Protein AF-A0A3P7R212-F1 (afdb_monomer)

Solvent-accessible surface area (backbone atoms only — not comparable to full-atom values): 4462 Å² total; per-residue (Å²): 108,80,68,54,52,59,35,51,71,37,52,88,88,54,72,58,78,67,46,46,62,49,54,50,54,29,65,77,20,61,47,90,92,38,28,72,60,21,50,50,51,51,52,47,52,54,42,50,32,65,61,69,49,70,98,42,22,72,5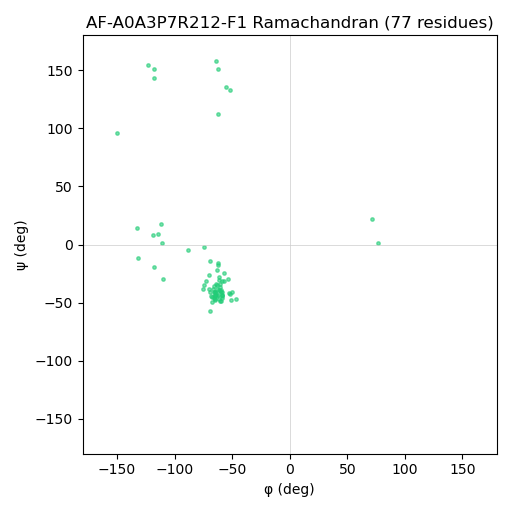5,24,39,50,10,43,50,45,50,54,53,49,30,50,76,72,59,76,48,82,134

Foldseek 3Di:
DCLCPCLQQADAPDDLVSNLVLVCVLVVQCDPVRVVVSVVSVVVLVCCLPPVDPVCNVVSVVSNVSSVVVCPVVVSDDD

Nearest PDB structures (foldseek):
  4owx-assembly1_A  TM=9.540E-01  e=4.524E-04  Homo sapiens
  5fn5-assembly1_D  TM=4.630E-01  e=9.188E+00  Homo sapiens
  8iuh-assembly1_4  TM=3.541E-01  e=9.721E+00  Homo sapiens

Radius of gyration: 12.38 Å; Cα contacts (8 Å, |Δi|>4): 67; chains: 1; bounding box: 27×28×28 Å

Structure (mmCIF, N/CA/C/O backbone):
data_AF-A0A3P7R212-F1
#
_entry.id   AF-A0A3P7R212-F1
#
loop_
_atom_site.group_PDB
_atom_site.id
_atom_site.type_symbol
_atom_site.label_atom_id
_atom_site.label_alt_id
_atom_site.label_comp_id
_atom_site.label_asym_id
_atom_site.label_entity_id
_atom_site.label_seq_id
_atom_site.pdbx_PDB_ins_code
_atom_site.Cartn_x
_atom_site.Cartn_y
_atom_site.Cartn_z
_atom_site.occupancy
_atom_site.B_iso_or_equiv
_atom_site.auth_seq_id
_atom_site.auth_comp_id
_atom_site.auth_asym_id
_atom_site.auth_atom_id
_atom_site.pdbx_PDB_model_num
ATOM 1 N N . MET A 1 1 ? 7.400 8.094 5.652 1.00 69.25 1 MET A N 1
ATOM 2 C CA . MET A 1 1 ? 8.503 7.423 4.927 1.00 69.25 1 MET A CA 1
ATOM 3 C C . MET A 1 1 ? 8.690 5.990 5.410 1.00 69.25 1 MET A C 1
ATOM 5 O O . MET A 1 1 ? 8.251 5.112 4.690 1.00 69.25 1 MET A O 1
ATOM 9 N N . ALA A 1 2 ? 9.239 5.739 6.610 1.00 87.38 2 ALA A N 1
ATOM 10 C CA . ALA A 1 2 ? 9.540 4.374 7.084 1.00 87.38 2 ALA A CA 1
ATOM 11 C C . ALA A 1 2 ? 8.346 3.401 7.009 1.00 87.38 2 ALA A C 1
ATOM 13 O O . ALA A 1 2 ? 8.500 2.297 6.511 1.00 87.38 2 ALA A O 1
ATOM 14 N N . LEU A 1 3 ? 7.145 3.861 7.384 1.00 91.19 3 LEU A N 1
ATOM 15 C CA . LEU A 1 3 ? 5.902 3.075 7.340 1.00 91.19 3 LEU A CA 1
ATOM 16 C C . LEU A 1 3 ? 5.544 2.513 5.948 1.00 91.19 3 LEU A C 1
ATOM 18 O O . LEU A 1 3 ? 4.819 1.533 5.852 1.00 91.19 3 LEU A O 1
ATOM 22 N N . PHE A 1 4 ? 6.031 3.135 4.874 1.00 93.69 4 PHE A N 1
ATOM 23 C CA . PHE A 1 4 ? 5.706 2.762 3.496 1.00 93.69 4 PHE A CA 1
ATOM 24 C C . PHE A 1 4 ? 6.918 2.228 2.725 1.00 93.69 4 PHE A C 1
ATOM 26 O O . PHE A 1 4 ? 6.850 2.076 1.511 1.00 93.69 4 PHE A O 1
ATOM 33 N N . PHE A 1 5 ? 8.052 1.985 3.382 1.00 93.81 5 PHE A N 1
ATOM 34 C CA . PHE A 1 5 ? 9.262 1.586 2.665 1.00 93.81 5 PHE A CA 1
ATOM 35 C C . PHE A 1 5 ? 9.136 0.174 2.075 1.00 93.81 5 PHE A C 1
ATOM 37 O O . PHE A 1 5 ? 9.471 -0.036 0.910 1.00 93.81 5 PHE A O 1
ATOM 44 N N . ASP A 1 6 ? 8.542 -0.753 2.831 1.00 94.62 6 ASP A N 1
ATOM 45 C CA . ASP A 1 6 ? 8.285 -2.128 2.382 1.00 94.62 6 ASP A CA 1
ATOM 46 C C . ASP A 1 6 ? 7.310 -2.196 1.191 1.00 94.62 6 ASP A C 1
ATOM 48 O O . ASP A 1 6 ? 7.356 -3.126 0.390 1.00 94.62 6 ASP A O 1
ATOM 52 N N . TRP A 1 7 ? 6.489 -1.159 0.994 1.00 95.69 7 TRP A N 1
ATOM 53 C CA . TRP A 1 7 ? 5.551 -1.067 -0.129 1.00 95.69 7 TRP A CA 1
ATOM 54 C C . TRP A 1 7 ? 6.224 -0.854 -1.483 1.00 95.69 7 TRP A C 1
ATOM 56 O O . TRP A 1 7 ? 5.661 -1.221 -2.512 1.00 95.69 7 TRP A O 1
ATOM 66 N N . LEU A 1 8 ? 7.422 -0.264 -1.512 1.00 95.19 8 LEU A N 1
ATOM 67 C CA . LEU A 1 8 ? 8.111 0.084 -2.760 1.00 95.19 8 LEU A CA 1
ATOM 68 C C . LEU A 1 8 ? 8.426 -1.151 -3.617 1.00 95.19 8 LEU A C 1
ATOM 70 O O . LEU A 1 8 ? 8.460 -1.083 -4.849 1.00 95.19 8 LEU A O 1
ATOM 74 N N . PHE A 1 9 ? 8.652 -2.287 -2.958 1.00 95.12 9 PHE A N 1
ATOM 75 C CA . PHE A 1 9 ? 9.151 -3.513 -3.577 1.00 95.12 9 PHE A CA 1
ATOM 76 C C . PHE A 1 9 ? 8.368 -4.763 -3.180 1.00 95.12 9 PHE A C 1
ATOM 78 O O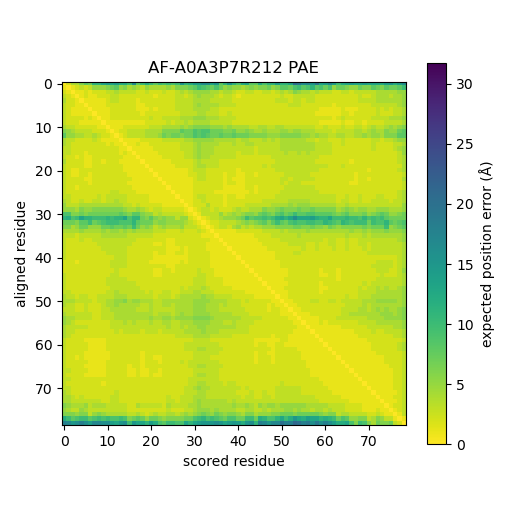 . PHE A 1 9 ? 8.862 -5.861 -3.440 1.00 95.12 9 PHE A O 1
ATOM 85 N N . PHE A 1 10 ? 7.188 -4.595 -2.580 1.00 96.38 10 PHE A N 1
ATOM 86 C CA . PHE A 1 10 ? 6.313 -5.695 -2.196 1.00 96.38 10 PHE A CA 1
ATOM 87 C C . PHE A 1 10 ? 5.990 -6.595 -3.394 1.00 96.38 10 PHE A C 1
ATOM 89 O O . PHE A 1 10 ? 5.680 -6.116 -4.491 1.00 96.38 10 PHE A O 1
ATOM 96 N N . LYS A 1 11 ? 6.054 -7.907 -3.181 1.00 93.88 11 LYS A N 1
ATOM 97 C CA . LYS A 1 11 ? 5.717 -8.934 -4.165 1.00 93.88 11 LYS A CA 1
ATOM 98 C C . LYS A 1 11 ? 4.632 -9.858 -3.618 1.00 93.88 11 LYS A C 1
ATOM 100 O O . LYS A 1 11 ? 4.557 -10.067 -2.409 1.00 93.88 11 LYS A O 1
ATOM 105 N N . PRO A 1 12 ? 3.848 -10.494 -4.504 1.00 85.88 12 PRO A N 1
ATOM 106 C CA . PRO A 1 12 ? 2.936 -11.553 -4.095 1.00 85.88 12 PRO A CA 1
ATOM 107 C C . PRO A 1 12 ? 3.668 -12.623 -3.273 1.00 85.88 12 PRO A C 1
ATOM 109 O O . PRO A 1 12 ? 4.724 -13.108 -3.693 1.00 85.88 12 PRO A O 1
ATOM 112 N N . ASN A 1 13 ? 3.074 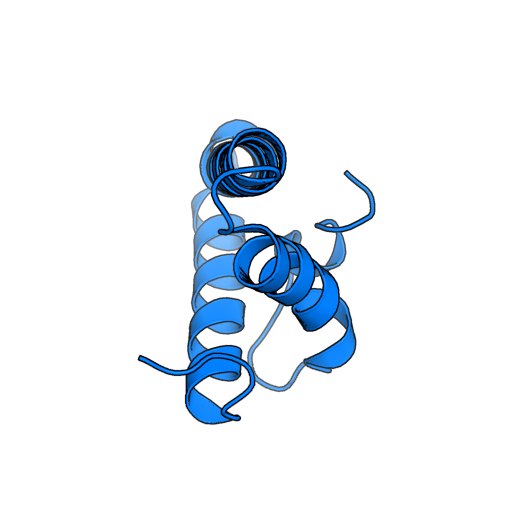-13.019 -2.145 1.00 84.62 13 ASN A N 1
ATOM 113 C CA . ASN A 1 13 ? 3.623 -13.940 -1.131 1.00 84.62 13 ASN A CA 1
ATOM 114 C C . ASN A 1 13 ? 4.686 -13.364 -0.180 1.00 84.62 13 ASN A C 1
ATOM 116 O O . ASN A 1 13 ? 5.169 -14.107 0.680 1.00 84.62 13 ASN A O 1
ATOM 120 N N . ASP A 1 14 ? 5.039 -12.080 -0.279 1.00 94.19 14 ASP A N 1
ATOM 121 C CA . ASP A 1 14 ? 5.796 -11.432 0.792 1.00 94.19 14 ASP A CA 1
ATOM 122 C C . ASP A 1 14 ? 4.957 -11.386 2.083 1.00 94.19 14 ASP A C 1
ATOM 124 O O . ASP A 1 14 ? 3.727 -11.487 2.079 1.00 94.19 14 ASP A O 1
ATOM 128 N N . CYS A 1 15 ? 5.630 -11.249 3.226 1.00 93.94 15 CYS A N 1
ATOM 129 C CA . CYS A 1 15 ? 4.959 -11.197 4.520 1.00 93.94 15 CYS A CA 1
ATOM 130 C C . CYS A 1 15 ? 4.035 -9.971 4.603 1.00 93.94 15 CYS A C 1
ATOM 132 O O . CYS A 1 15 ? 4.504 -8.833 4.674 1.00 93.94 15 CYS A O 1
ATOM 134 N N . ILE A 1 16 ? 2.720 -10.209 4.650 1.00 94.25 16 ILE A N 1
ATOM 135 C CA . ILE A 1 16 ? 1.709 -9.144 4.684 1.00 94.25 16 ILE A CA 1
ATOM 136 C C . ILE A 1 16 ? 1.874 -8.207 5.890 1.00 94.25 16 ILE A C 1
ATOM 138 O O . ILE A 1 16 ? 1.637 -7.008 5.766 1.00 94.25 16 ILE A O 1
ATOM 142 N N . MET A 1 17 ? 2.377 -8.717 7.022 1.00 94.19 17 MET A N 1
ATOM 143 C CA . MET A 1 17 ? 2.605 -7.939 8.249 1.00 94.19 17 MET A CA 1
ATOM 144 C C . MET A 1 17 ? 3.620 -6.798 8.067 1.00 94.19 17 MET A C 1
ATOM 146 O O . MET A 1 17 ? 3.648 -5.876 8.878 1.00 94.19 17 MET A O 1
ATOM 150 N N . ASN A 1 18 ? 4.442 -6.830 7.012 1.00 94.00 18 ASN A N 1
ATOM 151 C CA . ASN A 1 18 ? 5.380 -5.747 6.703 1.00 94.00 18 ASN A CA 1
ATOM 152 C C . ASN A 1 18 ? 4.659 -4.503 6.161 1.00 94.00 18 ASN A C 1
ATOM 154 O O . ASN A 1 18 ? 5.100 -3.378 6.372 1.00 94.00 18 ASN A O 1
ATOM 158 N N . VAL A 1 19 ? 3.544 -4.699 5.456 1.00 95.81 19 VAL A N 1
ATOM 159 C CA . VAL A 1 19 ? 2.825 -3.628 4.750 1.00 95.81 19 VAL A CA 1
ATOM 160 C C . VAL A 1 19 ? 1.479 -3.299 5.401 1.00 95.81 19 VAL A C 1
ATOM 162 O O . VAL A 1 19 ? 1.060 -2.139 5.392 1.00 95.81 19 VAL A O 1
ATOM 165 N N . GLU A 1 20 ? 0.842 -4.283 6.041 1.00 95.69 20 GLU A N 1
ATOM 166 C CA . GLU A 1 20 ? -0.430 -4.186 6.772 1.00 95.69 20 GLU A CA 1
ATOM 167 C C . GLU A 1 20 ? -0.534 -2.980 7.723 1.00 95.69 20 GLU A C 1
ATOM 169 O O . GLU A 1 20 ? -1.543 -2.268 7.639 1.00 95.69 20 GLU A O 1
ATOM 174 N N . PRO A 1 21 ? 0.470 -2.666 8.573 1.00 96.00 21 PRO A N 1
ATOM 175 C CA . PRO A 1 21 ? 0.344 -1.586 9.549 1.00 96.00 21 PRO A CA 1
ATOM 176 C C . PRO A 1 21 ? 0.008 -0.229 8.923 1.00 96.00 21 PRO A C 1
ATOM 178 O O . PRO A 1 21 ? -0.690 0.577 9.538 1.00 96.00 21 PRO A O 1
ATOM 181 N N . ALA A 1 22 ? 0.468 0.028 7.694 1.00 95.50 22 ALA A N 1
ATOM 182 C CA . ALA A 1 22 ? 0.218 1.285 7.000 1.00 95.50 22 ALA A CA 1
ATOM 183 C C . ALA A 1 22 ? -1.261 1.460 6.628 1.00 95.50 22 ALA A C 1
ATOM 185 O O . ALA A 1 22 ? -1.837 2.524 6.858 1.00 95.50 22 ALA A O 1
ATOM 186 N N . ILE A 1 23 ? -1.889 0.413 6.089 1.00 95.50 23 ILE A N 1
ATOM 187 C CA . ILE A 1 23 ? -3.301 0.461 5.692 1.00 95.50 23 ILE A CA 1
ATOM 188 C C . ILE A 1 23 ? -4.209 0.386 6.912 1.00 95.50 23 ILE A C 1
ATOM 190 O O . ILE A 1 23 ? -5.171 1.146 6.978 1.00 95.50 23 ILE A O 1
ATOM 194 N N . LEU A 1 24 ? -3.872 -0.421 7.923 1.00 94.56 24 LEU A N 1
ATOM 195 C CA . LEU A 1 24 ? -4.613 -0.416 9.186 1.00 94.56 24 LEU A CA 1
ATOM 196 C C . LEU A 1 24 ? -4.562 0.950 9.880 1.00 94.56 24 LEU A C 1
ATOM 198 O O . LEU A 1 24 ? -5.555 1.387 10.459 1.00 94.56 24 LEU A O 1
ATOM 202 N N . ALA A 1 25 ? -3.434 1.665 9.806 1.00 95.00 25 ALA A N 1
ATOM 203 C CA . ALA A 1 25 ? -3.347 3.030 10.320 1.00 95.00 25 ALA A CA 1
ATOM 204 C C . ALA A 1 25 ? -4.287 3.992 9.577 1.00 95.00 25 ALA A C 1
ATOM 206 O O . ALA A 1 25 ? -4.840 4.891 10.210 1.00 95.00 25 ALA A O 1
ATOM 207 N N . ILE A 1 26 ? -4.501 3.801 8.271 1.00 94.94 26 ILE A N 1
ATOM 208 C CA . ILE A 1 26 ? -5.474 4.576 7.491 1.00 94.94 26 ILE A CA 1
ATOM 209 C C . ILE A 1 26 ? -6.896 4.214 7.923 1.00 94.94 26 ILE A C 1
ATOM 211 O O . ILE A 1 26 ? -7.637 5.094 8.359 1.00 94.94 26 ILE A O 1
ATOM 215 N N . THR A 1 27 ? -7.272 2.935 7.844 1.00 93.56 27 THR A N 1
ATOM 216 C CA . THR A 1 27 ? -8.656 2.480 8.050 1.00 93.56 27 THR A CA 1
ATOM 217 C C . THR A 1 27 ? -9.144 2.724 9.477 1.00 93.56 27 THR A C 1
ATOM 219 O O . THR A 1 27 ? -10.252 3.228 9.666 1.00 93.56 27 THR A O 1
ATOM 222 N N . ASN A 1 28 ? -8.295 2.494 10.485 1.00 92.50 28 ASN A N 1
ATOM 223 C CA . ASN A 1 28 ? -8.633 2.749 11.890 1.00 92.50 28 ASN A CA 1
ATOM 224 C C . ASN A 1 28 ? -8.771 4.246 12.221 1.00 92.50 28 ASN A C 1
ATOM 226 O O . ASN A 1 28 ? -9.311 4.596 13.271 1.00 92.50 28 ASN A O 1
ATOM 230 N N . ASN A 1 29 ? -8.302 5.141 11.344 1.00 93.44 29 ASN A N 1
ATOM 231 C CA . ASN A 1 29 ? -8.356 6.590 11.540 1.00 93.44 29 ASN A CA 1
ATOM 232 C C . ASN A 1 29 ? -9.314 7.311 10.581 1.00 93.44 29 ASN A C 1
ATOM 234 O O . ASN A 1 29 ? -9.255 8.532 10.461 1.00 93.44 29 ASN A O 1
ATOM 238 N N . LEU A 1 30 ? -10.244 6.596 9.943 1.00 90.19 30 LEU A N 1
ATOM 239 C CA . LEU A 1 30 ? -11.279 7.210 9.097 1.00 90.19 30 LEU A CA 1
A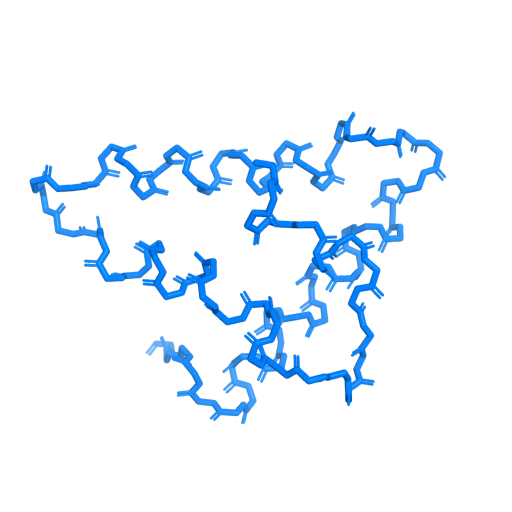TOM 240 C C . LEU A 1 30 ? -12.392 7.924 9.888 1.00 90.19 30 LEU A C 1
ATOM 242 O O . LEU A 1 30 ? -13.282 8.527 9.293 1.00 90.19 30 LEU A O 1
ATOM 246 N N . SER A 1 31 ? -12.359 7.888 11.224 1.00 90.81 31 SER A N 1
ATOM 247 C CA . SER A 1 31 ? -13.312 8.622 12.065 1.00 90.81 31 SER A CA 1
ATOM 248 C C . SER A 1 31 ? -13.200 10.140 11.862 1.00 90.81 31 SER A C 1
ATOM 250 O O . SER A 1 31 ? -12.107 10.655 11.636 1.00 90.81 31 SER A O 1
ATOM 252 N N . ALA A 1 32 ? -14.293 10.891 12.046 1.00 81.38 32 ALA A N 1
ATOM 253 C CA . ALA A 1 32 ? -14.314 12.347 11.832 1.00 81.38 32 ALA A CA 1
ATOM 254 C C . ALA A 1 32 ? -13.222 13.121 12.604 1.00 81.38 32 ALA A C 1
ATOM 256 O O . ALA A 1 32 ? -12.748 14.156 12.145 1.00 81.38 32 ALA A O 1
ATOM 257 N N . ARG A 1 33 ? -12.789 12.616 13.769 1.00 90.12 33 ARG A N 1
ATOM 258 C CA . ARG A 1 33 ? -11.732 13.241 14.580 1.00 90.12 33 ARG A CA 1
ATOM 259 C C . ARG A 1 33 ? -10.331 13.040 13.990 1.00 90.12 33 ARG A C 1
ATOM 261 O O . ARG A 1 33 ? -9.493 13.923 14.137 1.00 90.12 33 ARG A O 1
ATOM 268 N N . SER A 1 34 ? -10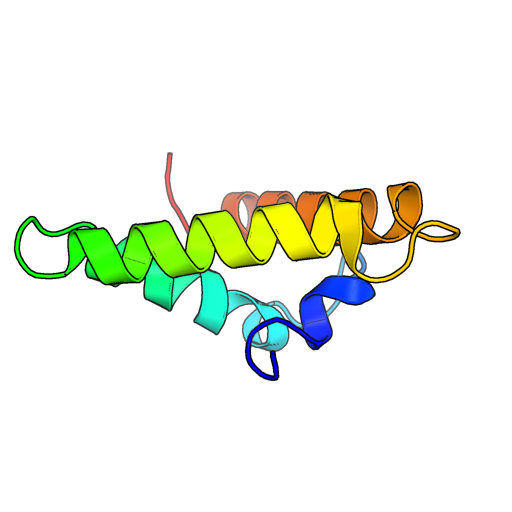.063 11.892 13.371 1.00 91.88 34 SER A N 1
ATOM 269 C CA . SER A 1 34 ? -8.738 11.511 12.857 1.00 91.88 34 SER A CA 1
ATOM 270 C C . SER A 1 34 ? -8.655 11.459 11.328 1.00 91.88 34 SER A C 1
ATOM 272 O O . SER A 1 34 ? -7.579 11.227 10.780 1.00 91.88 34 SER A O 1
ATOM 274 N N . GLN A 1 35 ? -9.745 11.787 10.632 1.00 93.06 35 GLN A N 1
ATOM 275 C CA . GLN A 1 35 ? -9.831 11.779 9.176 1.00 93.06 35 GLN A CA 1
ATOM 276 C C . GLN A 1 35 ? -8.700 12.562 8.479 1.00 93.06 35 GLN A C 1
ATOM 278 O O . GLN A 1 35 ? -8.140 12.022 7.526 1.00 93.06 35 GLN A O 1
ATOM 283 N N . PRO A 1 36 ? -8.280 13.771 8.923 1.00 95.94 36 PRO A N 1
ATOM 284 C CA . PRO A 1 36 ? -7.177 14.479 8.264 1.00 95.94 36 PRO A CA 1
ATOM 285 C C . PRO A 1 36 ? -5.859 13.694 8.281 1.00 95.94 36 PRO A C 1
ATOM 287 O O . PRO A 1 36 ? -5.095 13.739 7.319 1.00 95.94 36 PRO A O 1
ATOM 290 N N . PHE A 1 37 ? -5.610 12.933 9.351 1.00 94.62 37 PHE A N 1
ATOM 291 C CA . PHE A 1 37 ? -4.439 12.069 9.456 1.00 94.62 37 PHE A CA 1
ATOM 292 C C . PHE A 1 37 ? -4.522 10.911 8.453 1.00 94.62 37 PHE A C 1
ATOM 294 O O . PHE A 1 37 ? -3.591 10.724 7.670 1.00 94.62 37 PHE A O 1
ATOM 301 N N . ALA A 1 38 ? -5.651 10.198 8.399 1.00 95.38 38 ALA A N 1
ATOM 302 C CA . ALA A 1 38 ? -5.855 9.121 7.427 1.00 95.38 38 ALA A CA 1
ATOM 303 C C . ALA A 1 38 ? -5.724 9.616 5.975 1.00 95.38 38 ALA A C 1
ATOM 305 O O . ALA A 1 38 ? -5.035 8.993 5.169 1.00 95.38 38 ALA A O 1
ATOM 306 N N . LEU A 1 39 ? -6.303 10.776 5.652 1.00 96.00 39 LEU A N 1
ATOM 307 C CA . LEU A 1 39 ? -6.185 11.379 4.322 1.00 96.00 39 LEU A CA 1
ATOM 308 C C . LEU A 1 39 ? -4.739 11.750 3.978 1.00 96.00 39 LEU A C 1
ATOM 310 O O . LEU A 1 39 ? -4.313 11.536 2.847 1.00 96.00 39 LEU A O 1
ATOM 314 N N . SER A 1 40 ? -3.960 12.249 4.944 1.00 96.38 40 SER A N 1
ATOM 315 C CA . SER A 1 40 ? -2.539 12.545 4.717 1.00 96.38 40 SER A CA 1
ATOM 316 C C . SER A 1 40 ? -1.711 11.291 4.415 1.00 96.38 40 SER A C 1
ATOM 318 O O . SER A 1 40 ? -0.795 11.345 3.598 1.00 96.38 40 SER A O 1
ATOM 320 N N . LEU A 1 41 ? -2.053 10.146 5.017 1.00 96.69 41 LEU A N 1
ATOM 321 C CA . LEU A 1 41 ? -1.412 8.862 4.727 1.00 96.69 41 LEU A CA 1
ATOM 322 C C . LEU A 1 41 ? -1.781 8.341 3.329 1.00 96.69 41 LEU A C 1
ATOM 324 O O . LEU A 1 41 ? -0.913 7.823 2.629 1.00 96.69 41 LEU A O 1
ATOM 328 N N . VAL A 1 42 ? -3.034 8.517 2.900 1.00 96.12 42 VAL A N 1
ATOM 329 C CA . VAL A 1 42 ? -3.481 8.177 1.536 1.00 96.12 42 VAL A CA 1
ATOM 330 C C . VAL A 1 42 ? -2.799 9.066 0.491 1.00 96.12 42 VAL A C 1
ATOM 332 O O . VAL A 1 42 ? -2.284 8.562 -0.510 1.00 96.12 42 VAL A O 1
ATOM 335 N N . ASP A 1 43 ? -2.746 10.379 0.729 1.00 96.00 43 ASP A N 1
ATOM 336 C CA . ASP A 1 43 ? -2.028 11.330 -0.130 1.00 96.00 43 ASP A CA 1
ATOM 337 C C . ASP A 1 43 ? -0.541 10.965 -0.219 1.00 96.00 43 ASP A C 1
ATOM 339 O O . ASP A 1 43 ? 0.039 10.909 -1.305 1.00 96.00 43 ASP A O 1
ATOM 343 N N . PHE A 1 44 ? 0.065 10.617 0.917 1.00 95.81 44 PHE A N 1
ATOM 344 C CA . PHE A 1 44 ? 1.444 10.160 0.968 1.00 95.81 44 PHE A CA 1
ATOM 345 C C . PHE A 1 44 ? 1.668 8.876 0.147 1.00 95.81 44 PHE A C 1
ATOM 347 O O . PHE A 1 44 ? 2.589 8.842 -0.667 1.00 95.81 44 PHE A O 1
ATOM 354 N N . LEU A 1 45 ? 0.826 7.848 0.301 1.00 95.56 45 LEU A N 1
ATOM 355 C CA . LEU A 1 45 ? 0.914 6.601 -0.475 1.00 95.56 45 LEU A CA 1
ATOM 356 C C . LEU A 1 45 ? 0.782 6.861 -1.987 1.00 95.56 45 LEU A C 1
ATOM 358 O O . LEU A 1 45 ? 1.546 6.320 -2.787 1.00 95.56 45 LEU A O 1
ATOM 362 N N . THR A 1 46 ? -0.134 7.751 -2.373 1.00 94.88 46 THR A N 1
ATOM 363 C CA . THR A 1 46 ? -0.354 8.135 -3.777 1.00 94.88 46 THR A CA 1
ATOM 364 C C . THR A 1 46 ? 0.862 8.861 -4.360 1.00 94.88 46 THR A C 1
ATOM 366 O O . THR A 1 46 ? 1.287 8.586 -5.486 1.00 94.88 46 THR A O 1
ATOM 369 N N . LYS A 1 47 ? 1.481 9.756 -3.582 1.00 95.19 47 LYS A N 1
ATOM 370 C CA . LYS A 1 47 ? 2.728 10.430 -3.968 1.00 95.19 47 LYS A CA 1
ATOM 371 C C . LYS A 1 47 ? 3.892 9.454 -4.055 1.00 95.19 47 LYS A C 1
ATOM 373 O O . LYS A 1 47 ? 4.685 9.566 -4.986 1.00 95.19 47 LYS A O 1
ATOM 378 N N . VAL A 1 48 ? 3.986 8.471 -3.160 1.00 94.19 48 VAL A N 1
ATOM 379 C CA . VAL A 1 48 ? 5.012 7.423 -3.253 1.00 94.19 48 VAL A CA 1
ATOM 380 C C . VAL A 1 48 ? 4.898 6.657 -4.572 1.00 94.19 48 VAL A C 1
ATOM 382 O O . VAL A 1 48 ? 5.906 6.485 -5.254 1.00 94.19 48 VAL A O 1
ATOM 385 N N . ALA A 1 49 ? 3.682 6.288 -4.980 1.00 93.81 49 ALA A N 1
ATOM 386 C CA . ALA A 1 49 ? 3.441 5.570 -6.232 1.00 93.81 49 ALA A CA 1
ATOM 387 C C . ALA A 1 49 ? 3.862 6.344 -7.496 1.00 93.81 49 ALA A C 1
ATOM 389 O O . ALA A 1 49 ? 4.175 5.734 -8.515 1.00 93.81 49 ALA A O 1
ATOM 390 N N . THR A 1 50 ? 3.849 7.679 -7.447 1.00 93.88 50 THR A N 1
ATOM 391 C CA . THR A 1 50 ? 3.947 8.534 -8.646 1.00 93.88 50 THR A CA 1
ATOM 392 C C . THR A 1 50 ? 5.173 9.445 -8.682 1.00 93.88 50 THR A C 1
ATOM 394 O O . THR A 1 50 ? 5.537 9.937 -9.749 1.00 93.88 50 THR A O 1
ATOM 397 N N . THR A 1 51 ? 5.814 9.704 -7.542 1.00 93.31 51 THR A N 1
ATOM 398 C CA . THR A 1 51 ? 6.875 10.723 -7.433 1.00 93.31 51 THR A CA 1
ATOM 399 C C . THR A 1 51 ? 8.139 10.249 -6.723 1.00 93.31 51 THR A C 1
ATOM 401 O O . THR A 1 51 ? 9.154 10.936 -6.805 1.00 93.31 51 THR A O 1
ATOM 404 N N . PHE A 1 52 ? 8.128 9.085 -6.060 1.00 92.62 52 PHE A N 1
ATOM 405 C CA . PHE A 1 52 ? 9.266 8.639 -5.247 1.00 92.62 52 PHE A CA 1
ATOM 406 C C . PHE A 1 52 ? 10.528 8.370 -6.078 1.00 92.62 52 PHE A C 1
ATOM 408 O O . PHE A 1 52 ? 11.614 8.826 -5.724 1.00 92.62 52 PHE A O 1
ATOM 415 N N . HIS A 1 53 ? 10.392 7.644 -7.191 1.00 94.44 53 HIS A N 1
ATOM 416 C CA . HIS A 1 53 ? 11.483 7.410 -8.133 1.00 94.44 53 HIS A CA 1
ATOM 417 C C . HIS A 1 53 ? 10.913 7.247 -9.552 1.00 94.44 53 HIS A C 1
ATOM 419 O O . HIS A 1 53 ? 10.517 6.138 -9.911 1.00 94.44 53 HIS A O 1
ATOM 425 N N . PRO A 1 54 ? 10.884 8.320 -10.373 1.00 94.12 54 PRO A N 1
ATOM 426 C CA . PRO A 1 54 ? 10.197 8.323 -11.667 1.00 94.12 54 PRO A CA 1
ATOM 427 C C . PRO A 1 54 ? 10.532 7.149 -12.604 1.00 94.12 54 PRO A C 1
ATOM 429 O O . PRO A 1 54 ? 9.601 6.579 -13.170 1.00 94.12 54 PRO A O 1
ATOM 432 N N . PRO A 1 55 ? 11.802 6.700 -12.725 1.00 96.75 55 PRO A N 1
ATOM 433 C CA . PRO A 1 55 ? 12.153 5.533 -13.543 1.00 96.75 55 PRO A CA 1
ATOM 434 C C . PRO A 1 55 ? 11.524 4.207 -13.085 1.00 96.75 55 PRO A C 1
ATOM 436 O O . PRO A 1 55 ? 11.542 3.231 -13.827 1.00 96.75 55 PRO A O 1
ATOM 439 N N . MET A 1 56 ? 11.004 4.145 -11.858 1.00 95.94 56 MET A N 1
ATOM 440 C CA . MET A 1 56 ? 10.404 2.954 -11.257 1.00 95.94 56 MET A CA 1
ATOM 441 C C . MET A 1 56 ? 8.929 3.127 -10.893 1.00 95.94 56 MET A C 1
ATOM 443 O O . MET A 1 56 ? 8.380 2.228 -10.259 1.00 95.94 56 MET A O 1
ATOM 447 N N . ASN A 1 57 ? 8.275 4.221 -11.285 1.00 95.75 57 ASN A N 1
ATOM 448 C CA . ASN A 1 57 ? 6.877 4.480 -10.928 1.00 95.75 57 ASN A CA 1
ATOM 449 C C . ASN A 1 57 ? 5.958 3.293 -11.241 1.00 95.75 57 ASN A C 1
ATOM 451 O O . ASN A 1 57 ? 5.227 2.847 -10.362 1.00 95.75 57 ASN A O 1
ATOM 455 N N . ASP A 1 58 ? 6.062 2.718 -12.441 1.00 95.94 58 ASP A N 1
ATOM 456 C CA . ASP A 1 58 ? 5.236 1.570 -12.842 1.00 95.94 58 ASP A CA 1
ATOM 457 C C . ASP A 1 58 ? 5.456 0.361 -11.929 1.00 95.94 58 ASP A C 1
ATOM 459 O O . ASP A 1 58 ? 4.509 -0.315 -11.523 1.00 95.94 58 ASP A O 1
ATOM 463 N N . ARG A 1 59 ? 6.714 0.116 -11.546 1.00 96.25 59 ARG A N 1
ATOM 464 C CA . ARG A 1 59 ? 7.072 -0.971 -10.633 1.00 96.25 59 ARG A CA 1
ATOM 465 C C . ARG A 1 59 ? 6.555 -0.708 -9.223 1.00 96.25 59 ARG A C 1
ATOM 467 O O . ARG A 1 59 ? 6.015 -1.621 -8.616 1.00 96.25 59 ARG A O 1
ATOM 474 N N . ILE A 1 60 ? 6.701 0.511 -8.708 1.00 97.06 60 ILE A N 1
ATOM 475 C CA . ILE A 1 60 ? 6.218 0.884 -7.372 1.00 97.06 60 ILE A CA 1
ATOM 476 C C . ILE A 1 60 ? 4.688 0.796 -7.326 1.00 97.06 60 ILE A C 1
ATOM 478 O O . ILE A 1 60 ? 4.133 0.225 -6.390 1.00 97.06 60 ILE A O 1
ATOM 482 N N . ALA A 1 61 ? 3.997 1.296 -8.351 1.00 96.38 61 ALA A N 1
ATOM 483 C CA . ALA A 1 61 ? 2.547 1.196 -8.464 1.00 96.38 61 ALA A CA 1
ATOM 484 C C . ALA A 1 61 ? 2.074 -0.267 -8.537 1.00 96.38 61 ALA A C 1
ATOM 486 O O . ALA A 1 61 ? 1.069 -0.613 -7.914 1.00 96.38 61 ALA A O 1
ATOM 487 N N . ALA A 1 62 ? 2.805 -1.136 -9.246 1.00 96.56 62 ALA A N 1
ATOM 488 C CA . ALA A 1 62 ? 2.533 -2.572 -9.271 1.00 96.56 62 ALA A CA 1
ATOM 489 C C . ALA A 1 62 ? 2.736 -3.227 -7.894 1.00 96.56 62 ALA A C 1
ATOM 491 O O . ALA A 1 62 ? 1.872 -3.991 -7.468 1.00 96.56 62 ALA A O 1
ATOM 492 N N . SER A 1 6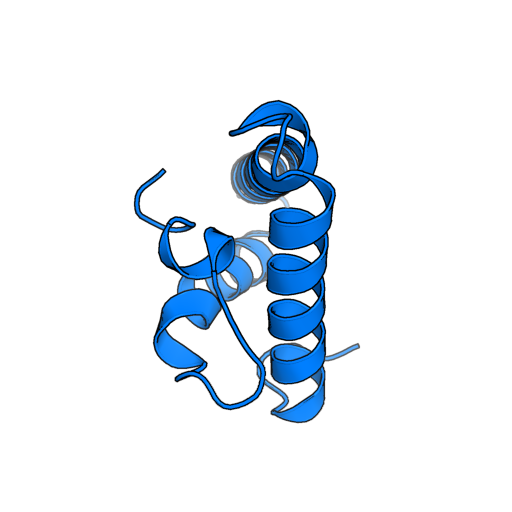3 ? 3.814 -2.890 -7.173 1.00 97.00 63 SER A N 1
ATOM 493 C CA . SER A 1 63 ? 4.055 -3.370 -5.802 1.00 97.00 63 SER A CA 1
ATOM 494 C C . SER A 1 63 ? 2.923 -2.960 -4.853 1.00 97.00 63 SER A C 1
ATOM 496 O O . SER A 1 63 ? 2.398 -3.787 -4.110 1.00 97.00 63 SER A O 1
ATOM 498 N N . ILE A 1 64 ? 2.495 -1.691 -4.912 1.00 96.50 64 ILE A N 1
ATOM 499 C CA . ILE A 1 64 ? 1.401 -1.175 -4.078 1.00 96.50 64 ILE A CA 1
ATOM 500 C C . ILE A 1 64 ? 0.086 -1.886 -4.398 1.00 96.50 64 ILE A C 1
ATOM 502 O O . ILE A 1 64 ? -0.632 -2.289 -3.484 1.00 96.50 64 ILE A O 1
ATOM 506 N N . ARG A 1 65 ? -0.219 -2.079 -5.686 1.00 95.62 65 ARG A N 1
ATOM 507 C CA . ARG A 1 65 ? -1.411 -2.817 -6.117 1.00 95.62 65 ARG A CA 1
ATOM 508 C C . ARG A 1 65 ? -1.403 -4.250 -5.589 1.00 95.62 65 ARG A C 1
ATOM 510 O O . ARG A 1 65 ? -2.394 -4.660 -4.999 1.00 95.62 65 ARG A O 1
ATOM 517 N N . ALA A 1 66 ? -0.288 -4.965 -5.741 1.00 95.94 66 ALA A N 1
ATOM 518 C CA . ALA A 1 66 ? -0.147 -6.330 -5.240 1.00 95.94 66 ALA A CA 1
ATOM 519 C C . ALA A 1 66 ? -0.366 -6.406 -3.719 1.00 95.94 66 ALA A C 1
ATOM 521 O O . ALA A 1 66 ? -1.051 -7.307 -3.243 1.00 95.94 66 ALA A O 1
ATOM 522 N N . GLY A 1 67 ? 0.151 -5.431 -2.962 1.00 95.62 67 GLY A N 1
ATOM 523 C CA . GLY A 1 67 ? -0.082 -5.334 -1.519 1.00 95.62 67 GLY A CA 1
ATOM 524 C C . GLY A 1 67 ? -1.559 -5.162 -1.164 1.00 95.62 67 GLY A C 1
ATOM 525 O O . GLY A 1 67 ? -2.070 -5.878 -0.308 1.00 95.62 67 GLY A O 1
ATOM 526 N N . LEU A 1 68 ? -2.266 -4.254 -1.844 1.00 95.06 68 LEU A N 1
ATOM 527 C CA . LEU A 1 68 ? -3.700 -4.031 -1.619 1.00 95.06 68 LEU A CA 1
ATOM 528 C C . LEU A 1 68 ? -4.547 -5.259 -1.993 1.00 95.06 68 LEU A C 1
ATOM 530 O O . LEU A 1 68 ? -5.466 -5.616 -1.256 1.00 95.06 68 LEU A O 1
ATOM 534 N N . GLU A 1 69 ? -4.222 -5.929 -3.100 1.00 94.62 69 GLU A N 1
ATOM 535 C CA . GLU A 1 69 ? -4.882 -7.171 -3.522 1.00 94.62 69 GLU A CA 1
ATOM 536 C C . GLU A 1 69 ? -4.684 -8.296 -2.494 1.00 94.62 69 GLU A C 1
ATOM 538 O O . GLU A 1 69 ? -5.648 -8.977 -2.135 1.00 94.62 69 GLU A O 1
ATOM 543 N N . ASP A 1 70 ? -3.470 -8.461 -1.956 1.00 95.19 70 ASP A N 1
ATOM 544 C CA . ASP A 1 70 ? -3.203 -9.447 -0.904 1.00 95.19 70 ASP A CA 1
ATOM 545 C C . ASP A 1 70 ? -3.940 -9.119 0.404 1.00 95.19 70 ASP A C 1
ATOM 547 O O . ASP A 1 70 ? -4.428 -10.033 1.071 1.00 95.19 70 ASP A O 1
ATOM 551 N N . MET A 1 71 ? -4.095 -7.839 0.756 1.00 93.81 71 MET A N 1
ATOM 552 C CA . MET A 1 71 ? -4.875 -7.436 1.934 1.00 93.81 71 MET A CA 1
ATOM 553 C C . MET A 1 71 ? -6.354 -7.793 1.813 1.00 93.81 71 MET A C 1
ATOM 555 O O . MET A 1 71 ? -6.939 -8.268 2.789 1.00 93.81 71 MET A O 1
ATOM 559 N N . LEU A 1 72 ? -6.947 -7.592 0.634 1.00 93.75 72 LEU A N 1
ATOM 560 C CA . LEU A 1 72 ? -8.324 -8.002 0.351 1.00 93.75 72 LEU A CA 1
ATOM 561 C C . LEU A 1 72 ? -8.449 -9.529 0.391 1.00 93.75 72 LEU A C 1
ATOM 563 O O . LEU A 1 72 ? -9.317 -10.070 1.075 1.00 93.75 72 LEU A O 1
ATOM 567 N N . ARG A 1 73 ? -7.530 -10.240 -0.274 1.00 93.94 73 ARG A N 1
ATOM 568 C CA . ARG A 1 73 ? -7.510 -11.709 -0.336 1.00 93.94 73 ARG A CA 1
ATOM 569 C C . ARG A 1 73 ? -7.387 -12.361 1.043 1.00 93.94 73 ARG A C 1
ATOM 571 O O . ARG A 1 73 ? -7.993 -13.403 1.280 1.00 93.94 73 ARG A O 1
ATOM 578 N N . LEU A 1 74 ? -6.581 -11.781 1.932 1.00 93.31 74 LEU A N 1
ATOM 579 C CA . LEU A 1 74 ? -6.343 -12.287 3.288 1.00 93.31 74 LEU A CA 1
ATOM 580 C C . LEU A 1 74 ? -7.355 -11.757 4.318 1.00 93.31 74 LEU A C 1
ATOM 582 O O . LEU A 1 74 ? -7.323 -12.185 5.470 1.00 93.31 74 LEU A O 1
ATOM 586 N N . GLY A 1 75 ? -8.257 -10.854 3.921 1.00 92.44 75 GLY A N 1
ATOM 587 C CA . GLY A 1 75 ? -9.281 -10.285 4.800 1.00 92.44 75 GLY A CA 1
ATOM 588 C C . GLY A 1 75 ? -8.745 -9.305 5.848 1.00 92.44 75 GLY A C 1
ATOM 589 O O . GLY A 1 75 ? -9.408 -9.089 6.865 1.00 92.44 75 GLY A O 1
ATOM 590 N N . VAL A 1 76 ? -7.565 -8.720 5.608 1.00 91.44 76 VAL A N 1
ATOM 591 C CA . VAL A 1 76 ? -6.972 -7.653 6.439 1.00 91.44 76 VAL A CA 1
ATOM 592 C C . VAL A 1 76 ? -7.840 -6.397 6.375 1.00 91.44 76 VAL A C 1
ATOM 594 O O . VAL A 1 76 ? -8.128 -5.769 7.392 1.00 91.44 76 VAL A O 1
ATOM 597 N N . ILE A 1 77 ? -8.298 -6.060 5.170 1.00 88.88 77 ILE A N 1
ATOM 598 C CA . ILE A 1 77 ? -9.327 -5.049 4.919 1.00 88.88 77 ILE A CA 1
ATOM 599 C C . ILE A 1 77 ? -10.531 -5.723 4.263 1.00 88.88 77 ILE A C 1
ATOM 601 O O . ILE A 1 77 ? -10.390 -6.752 3.603 1.00 88.88 77 ILE A O 1
ATOM 605 N N . ARG A 1 78 ? -11.720 -5.165 4.487 1.00 85.62 78 ARG A N 1
ATOM 606 C CA . ARG A 1 78 ? -12.989 -5.672 3.951 1.00 85.62 78 ARG A CA 1
ATOM 607 C C . ARG A 1 78 ? -13.606 -4.607 3.049 1.00 85.62 78 ARG A C 1
ATOM 609 O O . ARG A 1 78 ? -13.478 -3.426 3.375 1.00 85.62 78 ARG A O 1
ATOM 616 N N . ASP A 1 79 ? -14.236 -5.050 1.963 1.00 66.25 79 ASP A N 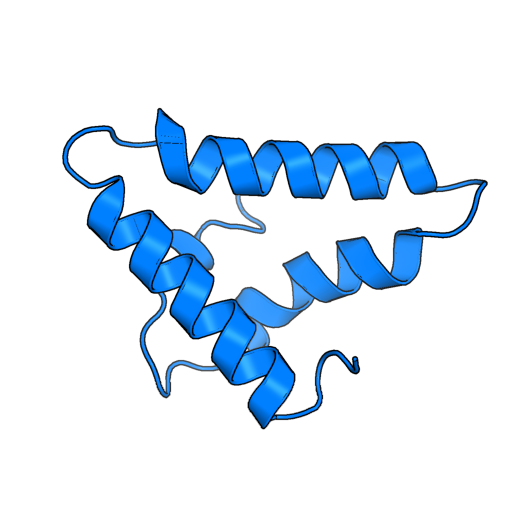1
ATOM 617 C CA . ASP A 1 79 ? -15.066 -4.216 1.080 1.00 66.25 79 ASP A CA 1
ATOM 618 C C . ASP A 1 79 ? -16.333 -3.706 1.789 1.00 66.25 79 ASP A C 1
ATOM 620 O O . ASP A 1 79 ? -16.870 -4.440 2.659 1.00 66.25 79 ASP A O 1
#

Mean predicted aligned error: 3.04 Å

Organism: Dibothri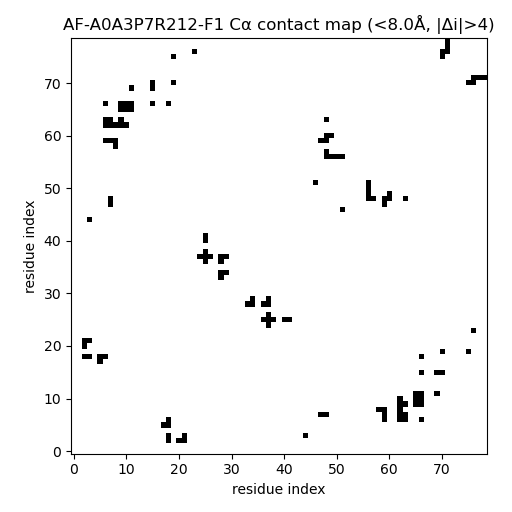ocephalus latus (NCBI:txid60516)

pLDDT: mean 93.26, std 5.03, range [66.25, 97.06]

Sequence (79 aa):
MALFFDWLFFKPNDCIMNVEPAILAITNNLSARSQPFALSLVDFLTKVATTFHPPMNDRIAASIRAGLEDMLRLGVIRD

InterPro domains:
  IPR019333 Integrator complex subunit 3, N-terminal [PF10189] (1-78)
  IPR045334 Integrator complex subunit 3 [PTHR13587] (1-78)

Secondary structure (DSSP, 8-state):
-GGGTGGGS--TTS-G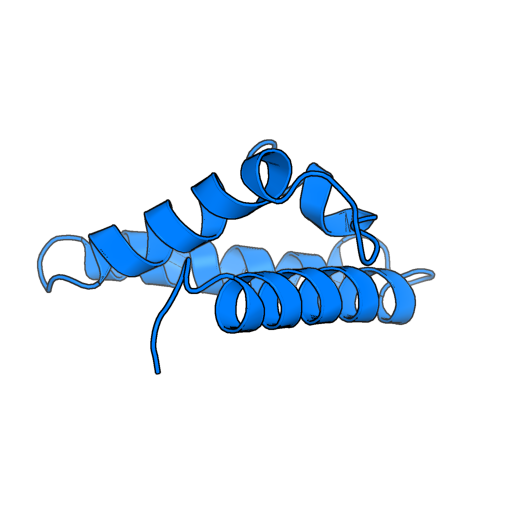GGTHHHHHHHHTT-STTTHHHHHHHHHHHHHHHHHS-GGGHHHHHHHHHHHHHHHHHTTSS--